Protein AF-A0A0R2CVG0-F1 (afdb_monomer)

Nearest PDB structures (foldseek):
  4y13-assembly1_A  TM=4.814E-01  e=1.341E+00  Escherichia coli O157:H7
  8dq1-assembly1_D  TM=4.321E-01  e=2.484E+00  Pseudomonas aeruginosa
  7b9v-assembly1_O  TM=3.044E-01  e=2.988E+00  Saccharomyces cerevisiae

Organism: NCBI:txid1423725

Secondary structure (DSSP, 8-state):
--SS-THHHHHHHHH-HHHHHHHHHHHTT------S-SS-HHHHHHHHHH-TTT--HHHHHHHH---HHHHHHHHHHHHHHHHHHHTTS--

Structure (mmCIF, N/CA/C/O backbone):
data_AF-A0A0R2CVG0-F1
#
_entry.id   AF-A0A0R2CVG0-F1
#
loop_
_atom_site.group_PDB
_atom_site.id
_atom_site.type_symbol
_atom_site.label_atom_id
_atom_site.label_alt_id
_atom_site.label_comp_id
_atom_site.label_asym_id
_atom_site.label_entity_id
_atom_site.label_seq_id
_atom_site.pdbx_PDB_ins_code
_atom_site.Cartn_x
_atom_site.Cartn_y
_atom_site.Cartn_z
_atom_site.occupancy
_atom_site.B_iso_or_equiv
_atom_site.auth_seq_id
_atom_site.auth_comp_id
_atom_site.auth_asym_id
_atom_site.auth_atom_id
_atom_site.pdbx_PDB_model_num
ATOM 1 N N . MET A 1 1 ? -23.617 -7.991 17.357 1.00 76.69 1 MET A N 1
ATOM 2 C CA . MET A 1 1 ? -23.230 -6.625 17.756 1.00 76.69 1 MET A CA 1
ATOM 3 C C . MET A 1 1 ? -21.747 -6.545 17.501 1.00 76.69 1 MET A C 1
ATOM 5 O O . MET A 1 1 ? -21.031 -7.400 18.015 1.00 76.69 1 MET A O 1
ATOM 9 N N . ASP A 1 2 ? -21.323 -5.621 16.652 1.00 89.81 2 ASP A N 1
ATOM 10 C CA . ASP A 1 2 ? -19.937 -5.588 16.193 1.00 89.81 2 ASP A CA 1
ATOM 11 C C . ASP A 1 2 ? -19.045 -4.996 17.280 1.00 89.81 2 ASP A C 1
ATOM 13 O O . ASP A 1 2 ? -19.460 -4.112 18.035 1.00 89.81 2 ASP A O 1
ATOM 17 N N . LYS A 1 3 ? -17.823 -5.520 17.400 1.00 93.75 3 LYS A N 1
ATOM 18 C CA . LYS A 1 3 ? -16.871 -5.079 18.426 1.00 93.75 3 LYS A CA 1
ATOM 19 C C . LYS A 1 3 ? -16.232 -3.740 18.051 1.00 93.75 3 LYS A C 1
ATOM 21 O O . LYS A 1 3 ? -15.878 -2.963 18.939 1.00 93.75 3 LYS A O 1
ATOM 26 N N . TYR A 1 4 ? -16.066 -3.487 16.754 1.00 95.50 4 TYR A N 1
ATOM 27 C CA . TYR A 1 4 ? -15.395 -2.315 16.201 1.00 95.50 4 TYR A CA 1
ATOM 28 C C . TYR A 1 4 ? -16.309 -1.511 15.274 1.00 95.50 4 TYR A C 1
ATOM 30 O O . TYR A 1 4 ? -17.285 -2.018 14.734 1.00 95.50 4 TYR A O 1
ATOM 38 N N . ASN A 1 5 ? -15.983 -0.231 15.081 1.00 93.12 5 ASN A N 1
ATOM 39 C CA . ASN A 1 5 ? -16.779 0.662 14.240 1.00 93.12 5 ASN A CA 1
ATOM 40 C C . ASN A 1 5 ? -16.498 0.437 12.747 1.00 93.12 5 ASN A C 1
ATOM 42 O O . ASN A 1 5 ? -15.374 0.678 12.298 1.00 93.12 5 ASN A O 1
ATOM 46 N N . GLY A 1 6 ? -17.537 0.082 11.984 1.00 92.56 6 GLY A N 1
ATOM 47 C CA . GLY A 1 6 ? -17.554 0.092 10.515 1.00 92.56 6 GLY A CA 1
ATOM 48 C C . GLY A 1 6 ? -16.333 -0.589 9.894 1.00 92.56 6 GLY A C 1
ATOM 49 O O . GLY A 1 6 ? -16.068 -1.758 10.156 1.00 92.56 6 GLY A O 1
ATOM 50 N N . VAL A 1 7 ? -15.535 0.180 9.144 1.00 93.19 7 VAL A N 1
ATOM 51 C CA . VAL A 1 7 ? -14.338 -0.311 8.436 1.00 93.19 7 VAL A CA 1
ATOM 52 C C . VAL A 1 7 ? -13.321 -1.015 9.344 1.00 93.19 7 VAL A C 1
ATOM 54 O O . VAL A 1 7 ? -12.588 -1.884 8.889 1.00 93.19 7 VAL A O 1
ATOM 57 N N . TYR A 1 8 ? -13.257 -0.689 10.640 1.00 94.81 8 TYR A N 1
ATOM 58 C CA . TYR A 1 8 ? -12.329 -1.363 11.551 1.00 94.81 8 TYR A CA 1
ATOM 59 C C . TYR A 1 8 ? -12.774 -2.777 11.926 1.00 94.81 8 TYR A C 1
ATOM 61 O O . TYR A 1 8 ? -11.914 -3.596 12.244 1.00 94.81 8 TYR A O 1
ATOM 69 N N . GLN A 1 9 ? -14.078 -3.074 11.880 1.00 97.06 9 GLN A N 1
ATOM 70 C CA . GLN A 1 9 ? -14.576 -4.443 12.030 1.00 97.06 9 GLN A CA 1
ATOM 71 C C . GLN A 1 9 ? -14.159 -5.274 10.813 1.00 97.06 9 GLN A C 1
ATOM 73 O O . GLN A 1 9 ? -13.537 -6.318 10.982 1.00 97.06 9 GLN A O 1
ATOM 78 N N . GLU A 1 10 ? -14.371 -4.742 9.606 1.00 95.56 10 GLU A N 1
ATOM 79 C CA . GLU A 1 10 ? -13.942 -5.379 8.354 1.00 95.56 10 GLU A CA 1
ATOM 80 C C . GLU A 1 10 ? -12.424 -5.610 8.324 1.00 95.56 10 GLU A C 1
ATOM 82 O O . GLU A 1 10 ? -11.962 -6.700 7.995 1.00 95.56 10 GLU A O 1
ATOM 87 N N . LEU A 1 11 ? -11.624 -4.619 8.736 1.00 95.88 11 LEU A N 1
ATOM 88 C CA . LEU A 1 11 ? -10.172 -4.776 8.844 1.00 95.88 11 LEU A CA 1
ATOM 89 C C . LEU A 1 11 ? -9.785 -5.827 9.893 1.00 95.88 11 LEU A C 1
ATOM 91 O O . LEU A 1 11 ? -8.878 -6.618 9.649 1.00 95.88 11 LEU A O 1
ATOM 95 N N . ALA A 1 12 ? -10.446 -5.863 11.052 1.00 97.25 12 ALA A N 1
ATOM 96 C CA . ALA A 1 12 ? -10.148 -6.849 12.090 1.00 97.25 12 ALA A CA 1
ATOM 97 C C . ALA A 1 12 ? -10.480 -8.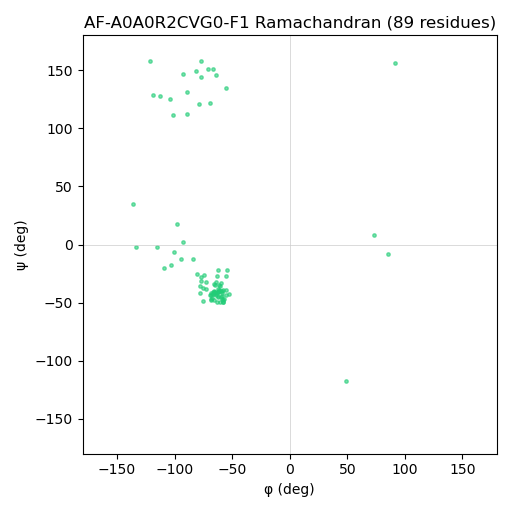281 11.647 1.00 97.25 12 ALA A C 1
ATOM 99 O O . ALA A 1 12 ? -9.766 -9.206 12.027 1.00 97.25 12 ALA A O 1
ATOM 100 N N . GLU A 1 13 ? -11.519 -8.463 10.835 1.00 97.00 13 GLU A N 1
ATOM 101 C CA . GLU A 1 13 ? -11.880 -9.753 10.241 1.00 97.00 13 GLU A CA 1
ATOM 102 C C . GLU A 1 13 ? -10.940 -10.147 9.095 1.00 97.00 13 GLU A C 1
ATOM 104 O O . GLU A 1 13 ? -10.577 -11.316 8.979 1.00 97.00 13 GLU A O 1
ATOM 109 N N . LEU A 1 14 ? -10.503 -9.178 8.283 1.00 96.88 14 LEU A N 1
ATOM 110 C CA . LEU A 1 14 ? -9.6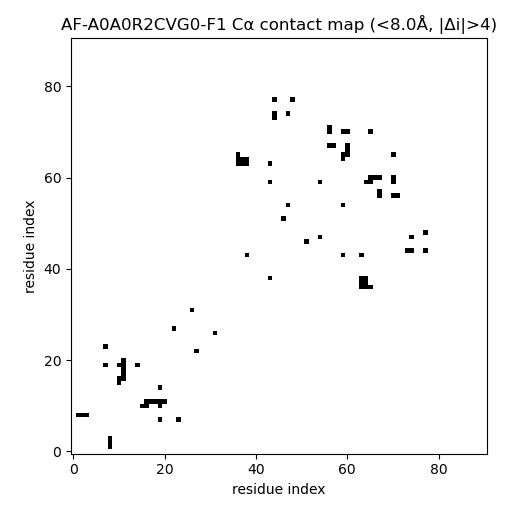44 -9.414 7.122 1.00 96.88 14 LEU A CA 1
ATOM 111 C C . LEU A 1 14 ? -8.183 -9.694 7.497 1.00 96.88 14 LEU A C 1
ATOM 113 O O . LEU A 1 14 ? -7.580 -10.624 6.967 1.00 96.88 14 LEU A O 1
ATOM 117 N N . VAL A 1 15 ? -7.594 -8.865 8.365 1.00 96.44 15 VAL A N 1
ATOM 118 C CA . VAL A 1 15 ? -6.157 -8.920 8.705 1.00 96.44 15 VAL A CA 1
ATOM 119 C C . VAL A 1 15 ? -5.890 -9.285 10.165 1.00 96.44 15 VAL A C 1
ATOM 121 O O . VAL A 1 15 ? -4.743 -9.432 10.575 1.00 96.44 15 VAL A O 1
ATOM 124 N N . GLY A 1 16 ? -6.938 -9.460 10.968 1.00 97.44 16 GLY A N 1
ATOM 125 C CA . GLY A 1 16 ? -6.817 -9.753 12.388 1.00 97.44 16 GLY A CA 1
ATOM 126 C C . GLY A 1 16 ? -6.807 -8.504 13.270 1.00 97.44 16 GLY A C 1
ATOM 127 O O . GLY A 1 16 ? -6.438 -7.391 12.890 1.00 97.44 16 GLY A O 1
ATOM 128 N N . GLU A 1 17 ? -7.196 -8.711 14.526 1.00 97.25 17 GLU A N 1
ATOM 129 C CA . GLU A 1 17 ? -7.454 -7.632 15.482 1.00 97.25 17 GLU A CA 1
ATOM 130 C C . GLU A 1 17 ? -6.213 -6.791 15.826 1.00 97.25 17 GLU A C 1
ATOM 132 O O . GLU A 1 17 ? -6.310 -5.596 16.112 1.00 97.25 17 GLU A O 1
ATOM 137 N N . LYS A 1 18 ? -5.033 -7.421 15.820 1.00 97.69 18 LYS A N 1
ATOM 138 C CA . LYS A 1 18 ? -3.753 -6.762 16.110 1.00 97.69 18 LYS A CA 1
ATOM 139 C C . LYS A 1 18 ? -3.411 -5.729 15.035 1.00 97.69 18 LYS A C 1
ATOM 141 O O . LYS A 1 18 ? -3.079 -4.593 15.377 1.00 97.69 18 LYS A O 1
ATOM 146 N N . ASP A 1 19 ? -3.531 -6.107 13.767 1.00 97.75 19 ASP A N 1
ATOM 147 C CA . ASP A 1 19 ? -3.129 -5.266 12.640 1.00 97.75 19 ASP A CA 1
ATOM 148 C C . ASP A 1 19 ? -4.175 -4.179 12.367 1.00 97.75 19 ASP A C 1
ATOM 150 O O . ASP A 1 19 ? -3.823 -3.019 12.150 1.00 97.75 19 ASP A O 1
ATOM 154 N N . ALA A 1 20 ? -5.465 -4.484 12.546 1.00 97.00 20 ALA A N 1
ATOM 155 C CA . ALA A 1 20 ? -6.520 -3.470 12.526 1.00 97.00 20 ALA A CA 1
ATOM 156 C C . ALA A 1 20 ? -6.315 -2.385 13.602 1.00 97.00 20 ALA A C 1
ATOM 158 O O . ALA A 1 20 ? -6.482 -1.192 13.331 1.00 97.00 20 ALA A O 1
ATOM 159 N N . LYS A 1 21 ? -5.881 -2.767 14.814 1.00 97.06 21 LYS A N 1
ATOM 160 C CA . LYS A 1 21 ? -5.520 -1.805 15.873 1.00 97.06 21 LYS A CA 1
ATOM 161 C C . LYS A 1 21 ? -4.305 -0.958 15.505 1.00 97.06 21 LYS A C 1
ATOM 163 O O . LYS A 1 21 ? -4.266 0.207 15.900 1.00 97.06 21 LYS A O 1
ATOM 168 N N . LEU A 1 22 ? -3.326 -1.512 14.787 1.00 97.94 22 LEU A N 1
ATOM 169 C CA . LEU A 1 22 ? -2.181 -0.744 14.296 1.00 97.94 22 LEU A CA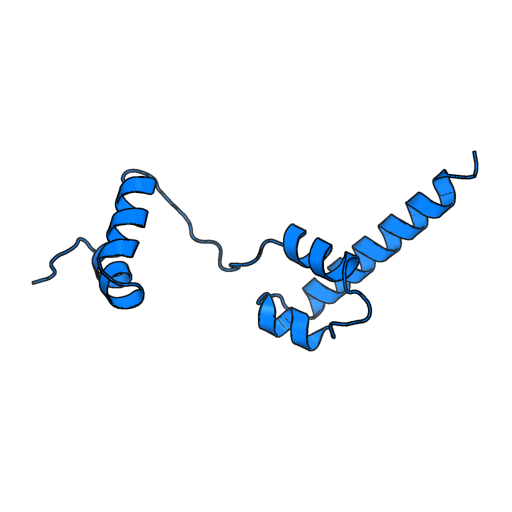 1
ATOM 170 C C . LEU A 1 22 ? -2.647 0.339 13.315 1.00 97.94 22 LEU A C 1
ATOM 172 O O . LEU A 1 22 ? -2.335 1.508 13.520 1.00 97.94 22 LEU A O 1
ATOM 176 N N . ILE A 1 23 ? -3.472 -0.029 12.330 1.00 95.75 23 ILE A N 1
ATOM 177 C CA . ILE A 1 23 ? -4.048 0.911 11.353 1.00 95.75 23 ILE A CA 1
ATOM 178 C C . ILE A 1 23 ? -4.844 2.012 12.065 1.00 95.75 23 ILE A C 1
ATOM 180 O O . ILE A 1 23 ? -4.638 3.193 11.793 1.00 95.75 23 ILE A O 1
ATOM 184 N N . TRP A 1 24 ? -5.720 1.654 13.010 1.00 95.56 24 TRP A N 1
ATOM 185 C CA . TRP A 1 24 ? -6.479 2.639 13.786 1.00 95.56 24 TRP A CA 1
ATOM 186 C C . TRP A 1 24 ? -5.561 3.615 14.529 1.00 95.56 24 TRP A C 1
ATOM 188 O O . TRP A 1 24 ? -5.725 4.824 14.391 1.00 95.56 24 TRP A O 1
ATOM 198 N N . LYS A 1 25 ? -4.549 3.124 15.253 1.00 96.56 25 LYS A N 1
ATOM 199 C CA . LYS A 1 25 ? -3.600 3.993 15.969 1.00 96.56 25 LYS A CA 1
ATOM 200 C C . LYS A 1 25 ? -2.827 4.931 15.042 1.00 96.56 25 LYS A C 1
ATOM 202 O O . LYS A 1 25 ? -2.534 6.051 15.442 1.00 96.56 25 LYS A O 1
ATOM 207 N N . SER A 1 26 ? -2.491 4.479 13.837 1.00 96.25 26 SER A N 1
ATOM 208 C CA . SER A 1 26 ? -1.726 5.271 12.873 1.00 96.25 26 SER A CA 1
ATOM 209 C C . SER A 1 26 ? -2.555 6.342 12.162 1.00 96.25 26 SER A C 1
ATOM 211 O O . SER A 1 26 ? -1.991 7.348 11.744 1.00 96.25 26 SER A O 1
ATOM 213 N N . PHE A 1 27 ? -3.866 6.134 12.008 1.00 94.69 27 PHE A N 1
ATOM 214 C CA . PHE A 1 27 ? -4.676 6.906 11.060 1.00 94.69 27 PHE A CA 1
ATOM 215 C C . PHE A 1 27 ? -6.005 7.447 11.612 1.00 94.69 27 PHE A C 1
ATOM 217 O O . PHE A 1 27 ? -6.736 8.126 10.887 1.00 94.69 27 PHE A O 1
ATOM 224 N N . ALA A 1 28 ? -6.364 7.159 12.867 1.00 92.69 28 ALA A N 1
ATOM 225 C CA . ALA A 1 28 ? -7.617 7.628 13.458 1.00 92.69 28 ALA A CA 1
ATOM 226 C C . ALA A 1 28 ? -7.757 9.158 13.376 1.00 92.69 28 ALA A C 1
ATOM 228 O O . ALA A 1 28 ? -6.835 9.904 13.691 1.00 92.69 28 ALA A O 1
ATOM 229 N N . GLY A 1 29 ? -8.939 9.624 12.966 1.00 91.69 29 GLY A N 1
ATOM 230 C CA . GLY A 1 29 ? -9.230 11.051 12.776 1.00 91.69 29 GLY A CA 1
ATOM 231 C C . GLY A 1 29 ? -8.826 11.607 11.405 1.00 91.69 29 GLY A C 1
ATOM 232 O O . GLY A 1 29 ? -9.209 12.728 11.075 1.00 91.69 29 GLY A O 1
ATOM 233 N N . MET A 1 30 ? -8.121 10.832 10.576 1.00 93.50 30 MET A N 1
ATOM 234 C CA . MET A 1 30 ? -7.773 11.213 9.206 1.00 93.50 30 MET A CA 1
ATOM 235 C C . MET A 1 30 ? -8.815 10.697 8.204 1.00 93.50 30 MET A C 1
ATOM 237 O O . MET A 1 30 ? -9.363 9.606 8.359 1.00 93.50 30 MET A O 1
ATOM 241 N N . LYS A 1 31 ? -9.057 11.454 7.126 1.00 91.81 31 LYS A N 1
ATOM 242 C CA . LYS A 1 31 ? -9.760 10.942 5.939 1.00 91.81 31 LYS A CA 1
ATOM 243 C C . LYS A 1 31 ? -8.729 10.352 4.982 1.00 91.81 31 LYS A C 1
ATOM 245 O O . LYS A 1 31 ? -7.927 11.096 4.423 1.00 91.81 31 LYS A O 1
ATOM 250 N N . ILE A 1 32 ? -8.751 9.034 4.803 1.00 89.38 32 ILE A N 1
ATOM 251 C CA . ILE A 1 32 ? -7.829 8.317 3.916 1.00 89.38 32 ILE A CA 1
ATOM 252 C C . ILE A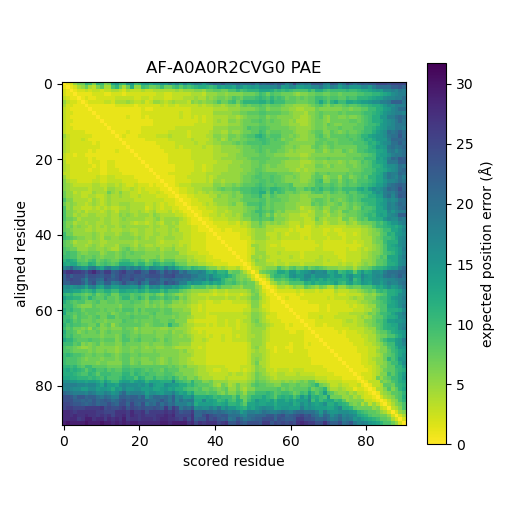 1 32 ? -8.608 7.751 2.742 1.00 89.38 32 ILE A C 1
ATOM 254 O O . ILE A 1 32 ? -9.587 7.035 2.927 1.00 89.38 32 ILE A O 1
ATOM 258 N N . ASN A 1 33 ? -8.137 8.050 1.535 1.00 91.06 33 ASN A N 1
ATOM 259 C CA . ASN A 1 33 ? -8.619 7.421 0.316 1.00 91.06 33 ASN A CA 1
ATOM 260 C C . ASN A 1 33 ? -7.608 6.355 -0.094 1.00 91.06 33 ASN A C 1
ATOM 262 O O . ASN A 1 33 ? -6.487 6.690 -0.480 1.00 91.06 33 ASN A O 1
ATOM 266 N N . PHE A 1 34 ? -7.990 5.082 0.001 1.00 88.19 34 PHE A N 1
ATOM 267 C CA . PHE A 1 34 ? -7.131 3.997 -0.458 1.00 88.19 34 PHE A CA 1
ATOM 268 C C . PHE A 1 34 ? -7.026 4.034 -1.987 1.00 88.19 34 PHE A C 1
ATOM 270 O O . PHE A 1 34 ? -8.051 3.959 -2.673 1.00 88.19 34 PHE A O 1
ATOM 277 N N . PRO A 1 35 ? -5.813 4.163 -2.551 1.00 88.19 35 PRO A N 1
ATOM 278 C CA . PRO A 1 35 ? -5.642 4.061 -3.988 1.00 88.19 35 PRO A CA 1
ATOM 279 C C . PRO A 1 35 ? -6.010 2.648 -4.450 1.00 88.19 35 PRO A C 1
ATOM 281 O O . PRO A 1 35 ? -5.721 1.663 -3.779 1.00 88.19 35 PRO A O 1
ATOM 284 N N . MET A 1 36 ? -6.588 2.539 -5.648 1.00 86.38 36 MET A N 1
ATOM 285 C CA . MET A 1 36 ? -6.881 1.238 -6.271 1.00 86.38 36 MET A CA 1
ATOM 286 C C . MET A 1 36 ? -5.625 0.406 -6.547 1.00 86.38 36 MET A C 1
ATOM 288 O O . MET A 1 36 ? -5.709 -0.807 -6.703 1.00 86.38 36 MET A O 1
ATOM 292 N N . ARG A 1 37 ? -4.460 1.053 -6.646 1.00 87.56 37 ARG A N 1
ATOM 293 C CA . ARG A 1 37 ? -3.183 0.387 -6.899 1.00 87.56 37 ARG A CA 1
ATOM 294 C C . ARG A 1 37 ? -2.387 0.326 -5.612 1.00 87.56 37 ARG A C 1
ATOM 296 O O . ARG A 1 37 ? -2.126 1.362 -5.007 1.00 87.56 37 ARG A O 1
ATOM 303 N N . PHE A 1 38 ? -1.978 -0.882 -5.250 1.00 86.19 38 PHE A N 1
ATOM 304 C CA . PHE A 1 38 ? -1.151 -1.115 -4.074 1.00 86.19 38 PHE A CA 1
ATOM 305 C C . PHE A 1 38 ? 0.323 -0.769 -4.332 1.00 86.19 38 PHE A C 1
ATOM 307 O O . PHE A 1 38 ? 0.966 -0.132 -3.504 1.00 86.19 38 PHE A O 1
ATOM 314 N N . ILE A 1 39 ? 0.847 -1.132 -5.508 1.00 89.88 39 ILE A N 1
ATOM 315 C CA . ILE A 1 39 ? 2.241 -0.875 -5.884 1.00 89.88 39 ILE A CA 1
ATOM 316 C C . ILE A 1 39 ? 2.373 0.493 -6.571 1.00 89.88 39 ILE A C 1
ATOM 318 O O . ILE A 1 39 ? 1.624 0.826 -7.500 1.00 89.88 39 ILE A O 1
ATOM 322 N N . SER A 1 40 ? 3.338 1.304 -6.128 1.00 90.81 40 SER A N 1
ATOM 323 C CA . SER A 1 40 ? 3.601 2.618 -6.724 1.00 90.81 40 SER A CA 1
ATOM 324 C C . SER A 1 40 ? 4.217 2.492 -8.114 1.00 90.81 40 SER A C 1
ATOM 326 O O . SER A 1 40 ? 4.923 1.534 -8.428 1.00 90.81 40 SER A O 1
ATOM 328 N N . ARG A 1 41 ? 3.960 3.487 -8.964 1.00 89.44 41 ARG A N 1
ATOM 329 C CA . ARG A 1 41 ? 4.468 3.516 -10.339 1.00 89.44 41 ARG A CA 1
ATOM 330 C C . ARG A 1 41 ? 5.996 3.530 -10.359 1.00 89.44 41 ARG A C 1
ATOM 332 O O . ARG A 1 41 ? 6.618 2.874 -11.186 1.00 89.44 41 ARG A O 1
ATOM 339 N N . GLU A 1 42 ? 6.582 4.275 -9.437 1.00 89.44 42 GLU A N 1
ATOM 340 C CA . GLU A 1 42 ? 8.017 4.469 -9.266 1.00 89.44 42 GLU A CA 1
ATOM 341 C C . GLU A 1 42 ? 8.691 3.156 -8.871 1.00 89.44 42 GLU A C 1
ATOM 343 O O . GLU A 1 42 ? 9.727 2.808 -9.433 1.00 89.44 42 GLU A O 1
ATOM 348 N N . TYR A 1 43 ? 8.064 2.377 -7.984 1.00 89.62 43 TYR A N 1
ATOM 349 C CA . TYR A 1 43 ? 8.585 1.065 -7.624 1.00 89.62 43 TYR A CA 1
ATOM 350 C C . TYR A 1 43 ? 8.545 0.106 -8.818 1.00 89.62 43 TYR A C 1
ATOM 352 O O . TYR A 1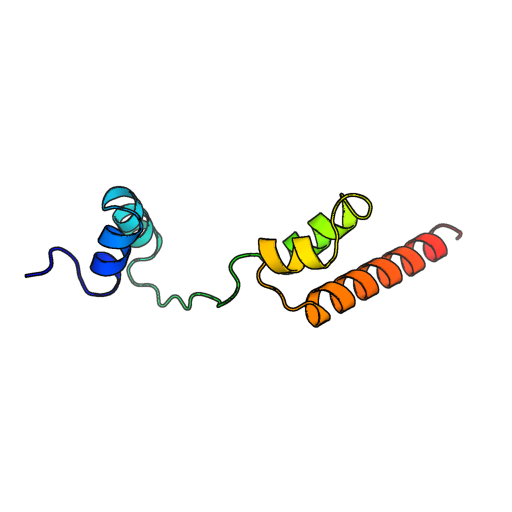 43 ? 9.549 -0.545 -9.099 1.00 89.62 43 TYR A O 1
ATOM 360 N N . VAL A 1 44 ? 7.457 0.093 -9.603 1.00 88.81 44 VAL A N 1
ATOM 361 C CA . VAL A 1 44 ? 7.406 -0.705 -10.843 1.00 88.81 44 VAL A CA 1
ATOM 362 C C . VAL A 1 44 ? 8.510 -0.299 -11.820 1.00 88.81 44 VAL A C 1
ATOM 364 O O . VAL A 1 44 ? 9.141 -1.172 -12.410 1.00 88.81 44 VAL A O 1
ATOM 367 N N . LYS A 1 45 ? 8.783 1.003 -11.976 1.00 87.69 45 LYS A N 1
ATOM 368 C CA . LYS A 1 45 ? 9.895 1.469 -12.817 1.00 87.69 45 LYS A CA 1
ATOM 369 C C . LYS A 1 45 ? 11.237 0.938 -12.324 1.00 87.69 45 LYS A C 1
ATOM 371 O O . LYS A 1 45 ? 11.984 0.393 -13.127 1.00 87.69 45 LYS A O 1
ATOM 376 N N . SER A 1 46 ? 11.486 1.000 -11.015 1.00 86.81 46 SER A N 1
ATOM 377 C CA . SER A 1 46 ? 12.715 0.451 -10.438 1.00 86.81 46 SER A CA 1
ATOM 378 C C . SER A 1 46 ? 12.845 -1.058 -10.673 1.00 86.81 46 SER A C 1
ATOM 380 O O . SER A 1 46 ? 13.914 -1.513 -11.052 1.00 86.81 46 SER A O 1
ATOM 382 N N . MET A 1 47 ? 11.749 -1.826 -10.570 1.00 84.69 47 MET A N 1
ATOM 383 C CA . MET A 1 47 ? 11.744 -3.264 -10.875 1.00 84.69 47 MET A CA 1
ATOM 384 C C . MET A 1 47 ? 12.102 -3.552 -12.339 1.00 84.69 47 MET A C 1
ATOM 386 O O . MET A 1 47 ? 12.774 -4.540 -12.629 1.00 84.69 47 MET A O 1
ATOM 390 N N . VAL A 1 48 ? 11.634 -2.709 -13.265 1.00 83.69 48 VAL A N 1
ATOM 391 C CA . VAL A 1 48 ? 11.966 -2.815 -14.693 1.00 83.69 48 VAL A CA 1
ATOM 392 C C . VAL A 1 48 ? 13.442 -2.490 -14.926 1.00 83.69 48 VAL A C 1
ATOM 394 O O . VAL A 1 48 ? 14.102 -3.211 -15.665 1.00 83.69 48 VAL A O 1
ATOM 397 N N . GLU A 1 49 ? 13.964 -1.440 -14.292 1.00 81.19 49 GLU A N 1
ATOM 398 C CA . GLU A 1 49 ? 15.366 -1.020 -14.416 1.00 81.19 49 GLU A CA 1
ATOM 399 C C . GLU A 1 49 ? 16.339 -2.061 -13.829 1.00 81.19 49 GLU A C 1
ATOM 401 O O . GLU A 1 49 ? 17.363 -2.348 -14.444 1.00 81.19 49 GLU A O 1
ATOM 406 N N . THR A 1 50 ? 16.020 -2.677 -12.684 1.00 76.81 50 THR A N 1
ATOM 407 C CA . THR A 1 50 ? 16.921 -3.629 -12.006 1.00 76.81 50 THR A CA 1
ATOM 408 C C . THR A 1 50 ? 16.907 -5.042 -12.594 1.00 76.81 50 THR A C 1
ATOM 410 O O . THR A 1 50 ? 17.885 -5.769 -12.440 1.00 76.81 50 THR A O 1
ATOM 413 N N . ASP A 1 51 ? 15.816 -5.462 -13.244 1.00 64.31 51 ASP A N 1
ATOM 414 C CA . ASP A 1 51 ? 15.599 -6.853 -13.680 1.00 64.31 51 ASP A CA 1
ATOM 415 C C . ASP A 1 51 ? 15.035 -6.955 -15.112 1.00 64.31 51 ASP A C 1
ATOM 417 O O . ASP A 1 51 ? 14.272 -7.875 -15.431 1.00 64.31 51 ASP A O 1
ATOM 421 N N . ILE A 1 52 ? 15.433 -6.048 -16.013 1.00 58.50 52 ILE A N 1
ATOM 422 C CA . ILE A 1 52 ? 14.891 -5.951 -17.386 1.00 58.50 52 ILE A CA 1
ATOM 423 C C . ILE A 1 52 ? 14.968 -7.270 -18.186 1.00 58.50 52 ILE A C 1
ATOM 425 O O . ILE A 1 52 ? 14.197 -7.477 -19.121 1.00 58.50 52 ILE A O 1
ATOM 429 N N . HIS A 1 53 ? 15.863 -8.185 -17.795 1.00 56.94 53 HIS A N 1
ATOM 430 C CA . HIS A 1 53 ? 16.052 -9.498 -18.418 1.00 56.94 53 HIS A CA 1
ATOM 431 C C . HIS A 1 53 ? 15.395 -10.675 -17.678 1.00 56.94 53 HIS A C 1
ATOM 433 O O . HIS A 1 53 ? 15.408 -11.787 -18.202 1.00 56.94 53 HIS A O 1
ATOM 439 N N . LYS A 1 54 ? 14.825 -10.476 -16.481 1.00 67.69 54 LYS A N 1
ATOM 440 C CA . LYS A 1 54 ? 14.270 -11.574 -15.662 1.00 67.69 54 LYS A CA 1
ATOM 441 C C . LYS A 1 54 ? 12.750 -11.592 -15.563 1.00 67.69 54 LYS A C 1
ATOM 443 O O . LYS A 1 54 ? 12.199 -12.638 -15.225 1.00 67.69 54 LYS A O 1
ATOM 448 N N . LYS A 1 55 ? 12.069 -10.473 -15.832 1.00 77.50 55 LYS A N 1
ATOM 449 C CA . LYS A 1 55 ? 10.605 -10.391 -15.728 1.00 77.50 55 LYS A CA 1
ATOM 450 C C . LYS A 1 55 ? 9.952 -10.056 -17.059 1.00 77.50 55 LYS A C 1
ATOM 452 O O . LYS A 1 55 ? 10.281 -9.077 -17.720 1.00 77.50 55 LYS A O 1
ATOM 457 N N . THR A 1 56 ? 8.975 -10.870 -17.431 1.00 86.44 56 THR A N 1
ATOM 458 C CA . THR A 1 56 ? 8.101 -10.618 -18.576 1.00 86.44 56 THR A CA 1
ATOM 459 C C . THR A 1 56 ? 7.053 -9.559 -18.232 1.00 86.44 56 THR A C 1
ATOM 461 O O . THR A 1 56 ? 6.683 -9.368 -17.072 1.00 86.44 56 THR A O 1
ATOM 464 N N . ILE A 1 57 ? 6.502 -8.907 -19.258 1.00 86.81 57 ILE A N 1
ATOM 465 C CA . ILE A 1 57 ? 5.400 -7.945 -19.098 1.00 86.81 57 ILE A CA 1
ATOM 466 C C . ILE A 1 57 ? 4.205 -8.586 -18.371 1.00 86.81 57 ILE A C 1
ATOM 468 O O . ILE A 1 57 ? 3.604 -7.948 -17.512 1.00 86.81 57 ILE A O 1
ATOM 472 N N . GLY A 1 58 ? 3.894 -9.854 -18.663 1.00 88.19 58 GLY A N 1
ATOM 473 C CA . GLY A 1 58 ? 2.805 -10.580 -18.003 1.00 88.19 58 GLY A CA 1
ATOM 474 C C . GLY A 1 58 ? 3.022 -10.756 -16.496 1.00 88.19 58 GLY A C 1
ATOM 475 O O . GLY A 1 58 ? 2.093 -10.545 -15.718 1.00 88.19 58 GLY A O 1
ATOM 476 N N . GLN A 1 59 ? 4.253 -11.057 -16.070 1.00 88.50 59 GLN A N 1
ATOM 477 C CA . GLN A 1 59 ? 4.595 -11.135 -14.644 1.00 88.50 59 GLN A CA 1
ATOM 478 C C . GLN A 1 59 ? 4.437 -9.776 -13.960 1.00 88.50 59 GLN A C 1
ATOM 480 O O . GLN A 1 59 ? 3.831 -9.699 -12.895 1.00 88.50 59 GLN A O 1
ATOM 485 N N . LEU A 1 60 ? 4.892 -8.692 -14.599 1.00 88.75 60 LEU A N 1
ATOM 486 C CA . LEU A 1 60 ? 4.733 -7.339 -14.059 1.00 88.75 60 LEU A CA 1
ATOM 487 C C . LEU A 1 60 ? 3.259 -6.946 -13.918 1.00 88.75 60 LEU A C 1
ATOM 489 O O . LEU A 1 60 ? 2.880 -6.365 -12.906 1.00 88.75 60 LEU A O 1
ATOM 493 N N . VAL A 1 61 ? 2.409 -7.280 -14.891 1.00 90.12 61 VAL A N 1
ATOM 494 C CA . VAL A 1 61 ? 0.958 -7.043 -14.800 1.00 90.12 61 VAL A CA 1
ATOM 495 C C . VAL A 1 61 ? 0.362 -7.765 -13.590 1.00 90.12 61 VAL A C 1
ATOM 497 O O . VAL A 1 61 ? -0.374 -7.151 -12.819 1.00 90.12 61 VAL A O 1
ATOM 500 N N . HIS A 1 62 ? 0.708 -9.040 -13.396 1.00 88.94 62 HIS A N 1
ATOM 501 C CA . HIS A 1 62 ? 0.175 -9.847 -12.300 1.00 88.94 62 HIS A CA 1
ATOM 502 C C . HIS A 1 62 ? 0.650 -9.369 -10.921 1.00 88.94 62 HIS A C 1
ATOM 504 O O . HIS A 1 62 ? -0.161 -9.219 -10.013 1.00 88.94 62 HIS A O 1
ATOM 510 N N . GLU A 1 63 ? 1.944 -9.084 -10.769 1.00 87.69 63 GLU A N 1
ATOM 511 C CA . GLU A 1 63 ? 2.535 -8.690 -9.484 1.00 87.69 63 GLU A CA 1
ATOM 512 C C . GLU A 1 63 ? 2.157 -7.265 -9.058 1.00 87.69 63 GLU A C 1
ATOM 514 O O . GLU A 1 63 ? 2.055 -6.974 -7.869 1.00 87.69 63 GLU A O 1
ATOM 519 N N . THR A 1 64 ? 1.970 -6.356 -10.019 1.00 89.06 64 THR A N 1
ATOM 520 C CA . THR A 1 64 ? 1.799 -4.923 -9.723 1.00 89.06 64 THR A CA 1
ATOM 521 C C . THR A 1 64 ? 0.351 -4.447 -9.828 1.00 89.06 64 THR A C 1
ATOM 523 O O . THR A 1 64 ? 0.021 -3.370 -9.326 1.00 89.06 64 THR A O 1
ATOM 526 N N . GLY A 1 65 ? -0.513 -5.213 -10.505 1.00 87.88 65 GLY A N 1
ATOM 527 C CA . GLY A 1 65 ? -1.902 -4.841 -10.787 1.00 87.88 65 GLY A CA 1
ATOM 528 C C . GLY A 1 65 ? -2.063 -3.747 -11.852 1.00 87.88 65 GLY A C 1
ATOM 529 O O . GLY A 1 65 ? -3.165 -3.232 -12.050 1.00 87.88 65 GLY A O 1
ATOM 530 N N . TYR A 1 66 ? -0.989 -3.355 -12.545 1.00 91.19 66 TYR A N 1
ATOM 531 C CA . TYR A 1 66 ? -1.071 -2.415 -13.666 1.00 91.19 66 TYR A CA 1
ATOM 532 C C . TYR A 1 66 ? -1.502 -3.119 -14.948 1.00 91.19 66 TYR A C 1
ATOM 534 O O . TYR A 1 66 ? -1.148 -4.264 -15.200 1.00 91.19 66 TYR A O 1
ATOM 542 N N . SER A 1 67 ? -2.208 -2.395 -15.820 1.00 91.25 67 SER A N 1
ATOM 543 C CA . SER A 1 67 ? -2.505 -2.898 -17.159 1.00 91.25 67 SER A CA 1
ATOM 544 C C . SER A 1 67 ? -1.236 -3.031 -17.996 1.00 91.25 67 SER A C 1
ATOM 546 O O . SER A 1 67 ? -0.301 -2.236 -17.866 1.00 91.25 67 SER A O 1
ATOM 548 N N . GLU A 1 68 ? -1.248 -3.970 -18.939 1.00 92.44 68 GLU A N 1
ATOM 549 C CA . GLU A 1 68 ? -0.148 -4.178 -19.880 1.00 92.44 68 GLU A CA 1
ATOM 550 C C . GLU A 1 68 ? 0.252 -2.885 -20.609 1.00 92.44 68 GLU A C 1
ATOM 552 O O . GLU A 1 68 ? 1.434 -2.560 -20.703 1.00 92.44 68 GLU A O 1
ATOM 557 N N . ARG A 1 69 ? -0.733 -2.086 -21.045 1.00 93.50 69 ARG A N 1
ATOM 558 C CA . ARG A 1 69 ? -0.502 -0.762 -21.648 1.00 93.50 69 ARG A CA 1
ATOM 559 C C . ARG A 1 69 ? 0.324 0.15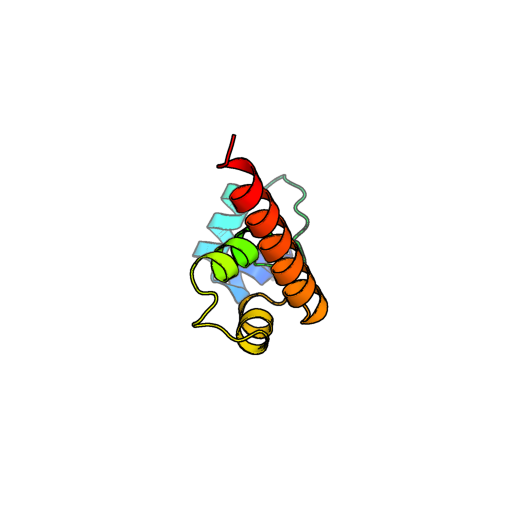0 -20.737 1.00 93.50 69 ARG A C 1
ATOM 561 O O . ARG A 1 69 ? 1.218 0.843 -21.213 1.00 93.50 69 ARG A O 1
ATOM 568 N N . SER A 1 70 ? 0.014 0.176 -19.441 1.00 91.50 70 SER A N 1
ATOM 569 C CA . SER A 1 70 ? 0.721 1.031 -18.481 1.00 91.50 70 SER A CA 1
ATOM 570 C C . SER A 1 70 ? 2.157 0.560 -18.276 1.00 91.50 70 SER A C 1
ATOM 572 O O . SER A 1 70 ? 3.060 1.392 -18.244 1.00 91.50 70 SER A O 1
ATOM 574 N N . ILE A 1 71 ? 2.362 -0.758 -18.179 1.00 91.62 71 ILE A N 1
ATOM 575 C CA . ILE A 1 71 ? 3.695 -1.362 -18.081 1.00 91.62 71 ILE A CA 1
ATOM 576 C C . ILE A 1 71 ? 4.530 -1.029 -19.323 1.00 91.62 71 ILE A C 1
ATOM 578 O O . ILE A 1 71 ? 5.637 -0.520 -19.183 1.00 91.62 71 ILE A O 1
ATOM 582 N N . ARG A 1 72 ? 3.989 -1.227 -20.534 1.00 91.75 72 ARG A N 1
ATOM 583 C CA . ARG A 1 72 ? 4.681 -0.909 -21.798 1.00 91.75 72 ARG A CA 1
ATOM 584 C C . ARG A 1 72 ? 5.105 0.555 -21.872 1.00 91.75 72 ARG A C 1
ATOM 586 O O . ARG A 1 72 ? 6.272 0.828 -22.126 1.00 91.75 72 ARG A O 1
ATOM 593 N N . ARG A 1 73 ? 4.201 1.481 -21.534 1.00 91.88 73 ARG A N 1
ATOM 594 C CA . ARG A 1 73 ? 4.523 2.915 -21.482 1.00 91.88 73 ARG A CA 1
ATOM 595 C C . ARG A 1 73 ? 5.642 3.221 -20.484 1.00 91.88 73 ARG A C 1
ATOM 597 O O . ARG A 1 73 ? 6.493 4.052 -20.757 1.00 91.88 73 ARG A O 1
ATOM 604 N N . MET A 1 74 ? 5.655 2.567 -19.319 1.00 90.88 74 MET A N 1
ATOM 605 C CA . MET A 1 74 ? 6.744 2.747 -18.351 1.00 90.88 74 MET A CA 1
ATOM 606 C C . MET A 1 74 ? 8.081 2.232 -18.883 1.00 90.88 74 MET A C 1
ATOM 608 O O . MET A 1 74 ? 9.086 2.902 -18.685 1.00 90.88 74 MET A O 1
ATOM 612 N N . ILE A 1 75 ? 8.090 1.093 -19.579 1.00 89.19 75 ILE A N 1
ATOM 613 C CA . ILE A 1 75 ? 9.297 0.555 -20.222 1.00 89.19 75 ILE A CA 1
ATOM 614 C C . ILE A 1 75 ? 9.821 1.529 -21.287 1.00 89.19 75 ILE A C 1
ATOM 616 O O . ILE A 1 75 ? 11.019 1.786 -21.338 1.00 89.19 75 ILE A O 1
ATOM 620 N N . GLU A 1 76 ? 8.941 2.097 -22.113 1.00 89.88 76 GLU A N 1
ATOM 621 C CA . GLU A 1 76 ? 9.306 3.104 -23.120 1.00 89.88 76 GLU A CA 1
ATOM 622 C C . GLU A 1 76 ? 9.879 4.376 -22.481 1.00 89.88 76 GLU A C 1
ATOM 624 O O . GLU A 1 76 ? 10.926 4.853 -22.907 1.00 89.88 76 GLU A O 1
ATOM 629 N N . GLU A 1 77 ? 9.243 4.887 -21.421 1.00 89.56 77 GLU A N 1
ATOM 630 C CA . GLU A 1 77 ? 9.739 6.041 -20.657 1.00 89.56 77 GLU A CA 1
ATOM 631 C C . GLU A 1 77 ? 11.143 5.794 -20.083 1.00 89.56 77 GLU A C 1
ATOM 633 O O . GLU A 1 77 ? 11.969 6.703 -20.078 1.00 89.56 77 GLU A O 1
ATOM 638 N N . ILE A 1 78 ? 11.415 4.578 -19.596 1.00 86.88 78 ILE A N 1
ATOM 639 C CA . ILE A 1 78 ? 12.729 4.196 -19.058 1.00 86.88 78 ILE A CA 1
ATOM 640 C C . ILE A 1 78 ? 13.773 4.134 -20.174 1.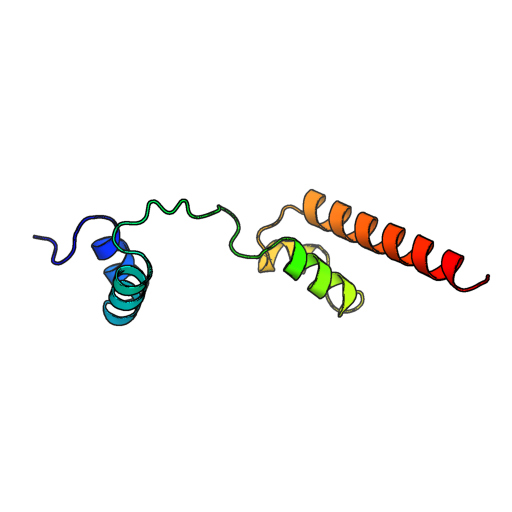00 86.88 78 ILE A C 1
ATOM 642 O O . ILE A 1 78 ? 14.848 4.703 -20.027 1.00 86.88 78 ILE A O 1
ATOM 646 N N . ARG A 1 79 ? 13.452 3.492 -21.304 1.00 85.25 79 ARG A N 1
ATOM 647 C CA . ARG A 1 79 ? 14.362 3.408 -22.460 1.00 85.25 79 ARG A CA 1
ATOM 648 C C . ARG A 1 79 ? 14.743 4.794 -22.969 1.00 85.25 79 ARG A C 1
ATOM 650 O O . ARG A 1 79 ? 15.920 5.108 -23.034 1.00 85.25 79 ARG A O 1
ATOM 657 N N . HIS A 1 80 ? 13.749 5.655 -23.186 1.00 86.38 80 HIS A N 1
ATOM 658 C CA . HIS A 1 80 ? 13.977 7.029 -23.630 1.00 86.38 80 HIS A CA 1
ATOM 659 C C . HIS A 1 80 ? 14.807 7.843 -22.627 1.00 86.38 80 HIS A C 1
ATOM 661 O O . HIS A 1 80 ? 15.584 8.709 -23.014 1.00 86.38 80 HIS A O 1
ATOM 667 N N . LYS A 1 81 ? 14.642 7.600 -21.321 1.00 81.88 81 LYS A N 1
ATOM 668 C CA . LYS A 1 81 ? 15.467 8.245 -20.295 1.00 81.88 81 LYS A CA 1
ATOM 669 C C . LYS A 1 81 ? 16.926 7.789 -20.385 1.00 81.88 81 LYS A C 1
ATOM 671 O O . LYS A 1 81 ? 17.804 8.635 -20.279 1.00 81.88 81 LYS A O 1
ATOM 676 N N . ASN A 1 82 ? 17.177 6.496 -20.586 1.00 77.44 82 ASN A N 1
ATOM 677 C CA . ASN A 1 82 ? 18.534 5.964 -20.719 1.00 77.44 82 ASN A CA 1
ATOM 678 C C . ASN A 1 82 ? 19.221 6.473 -21.994 1.00 77.44 82 ASN A C 1
ATOM 680 O O . ASN A 1 82 ? 20.367 6.903 -21.915 1.00 77.44 82 ASN A O 1
ATOM 684 N N . ASP A 1 83 ? 18.498 6.543 -23.116 1.00 74.81 83 ASP A N 1
ATOM 685 C CA . ASP A 1 83 ? 19.024 7.067 -24.386 1.00 74.81 83 ASP A CA 1
ATOM 686 C C . ASP A 1 83 ? 19.489 8.537 -24.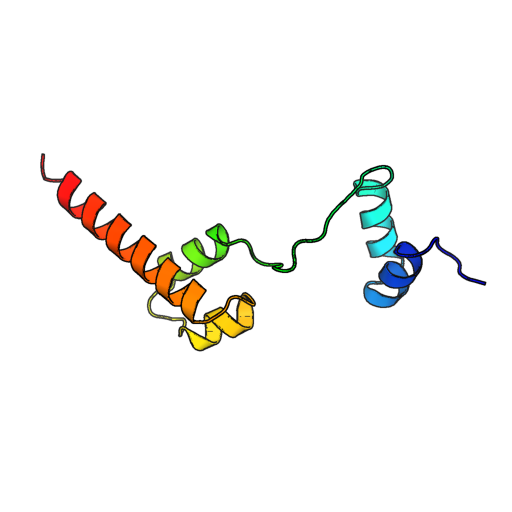268 1.00 74.81 83 ASP A C 1
ATOM 688 O O . ASP A 1 83 ? 20.448 8.941 -24.921 1.00 74.81 83 ASP A O 1
ATOM 692 N N . ILE A 1 84 ? 18.832 9.347 -23.424 1.00 72.38 84 ILE A N 1
ATOM 693 C CA . ILE A 1 84 ? 19.244 10.737 -23.149 1.00 72.38 84 ILE A CA 1
ATOM 694 C C . ILE A 1 84 ? 20.515 10.791 -22.292 1.00 72.38 84 ILE A C 1
ATOM 696 O O . ILE A 1 84 ? 21.342 11.677 -22.495 1.00 72.38 84 ILE A O 1
ATOM 700 N N . VAL A 1 85 ? 20.663 9.887 -21.319 1.00 70.00 85 VAL A N 1
ATOM 701 C CA . VAL A 1 85 ? 21.828 9.866 -20.419 1.00 70.00 85 VAL A CA 1
ATOM 702 C C . VAL A 1 85 ? 23.084 9.441 -21.182 1.00 70.00 85 VAL A C 1
ATOM 704 O O . VAL A 1 85 ? 24.102 10.111 -21.065 1.00 70.00 85 VAL A O 1
ATOM 707 N N . GLU A 1 86 ? 22.999 8.418 -22.038 1.00 64.00 86 GLU A N 1
ATOM 708 C CA . GLU A 1 86 ? 24.140 7.966 -22.854 1.00 64.00 86 GLU A CA 1
ATOM 709 C C . GLU A 1 86 ? 24.630 9.029 -23.855 1.00 64.00 86 GLU A C 1
ATOM 711 O O . GLU A 1 86 ? 25.808 9.056 -24.190 1.00 64.00 86 GLU A O 1
ATOM 716 N N . GLN A 1 87 ? 23.762 9.940 -24.306 1.00 59.38 87 GLN A N 1
ATOM 717 C CA . GLN A 1 87 ? 24.139 11.046 -25.201 1.00 59.38 87 GLN A CA 1
ATOM 718 C C . GLN A 1 87 ? 24.714 12.270 -24.464 1.00 59.38 87 GLN A C 1
ATOM 720 O O . GLN A 1 87 ? 25.243 13.176 -25.106 1.00 59.38 87 GLN A O 1
ATOM 725 N N . GLY A 1 88 ? 24.580 12.331 -23.136 1.00 56.44 88 GLY A N 1
ATOM 726 C CA . GLY A 1 88 ? 25.009 13.462 -22.308 1.00 56.44 88 GLY A CA 1
ATOM 727 C C . GLY A 1 88 ? 26.411 13.333 -21.706 1.00 56.44 88 GLY A C 1
ATOM 728 O O . GLY A 1 88 ? 26.923 14.333 -21.212 1.00 56.44 88 GLY A O 1
ATOM 729 N N . ASP A 1 89 ? 27.022 12.145 -21.759 1.00 52.66 89 ASP A N 1
ATOM 730 C CA . ASP A 1 89 ? 28.344 11.852 -21.176 1.00 52.66 89 ASP A CA 1
ATOM 731 C C . ASP A 1 89 ? 29.519 12.045 -22.170 1.00 52.66 89 ASP A C 1
ATOM 733 O O . ASP A 1 89 ? 30.676 11.837 -21.808 1.00 52.66 89 ASP A O 1
ATOM 737 N N . ASP A 1 90 ? 29.240 12.484 -23.406 1.00 52.56 90 ASP A N 1
ATOM 738 C CA . ASP A 1 90 ? 30.224 12.751 -24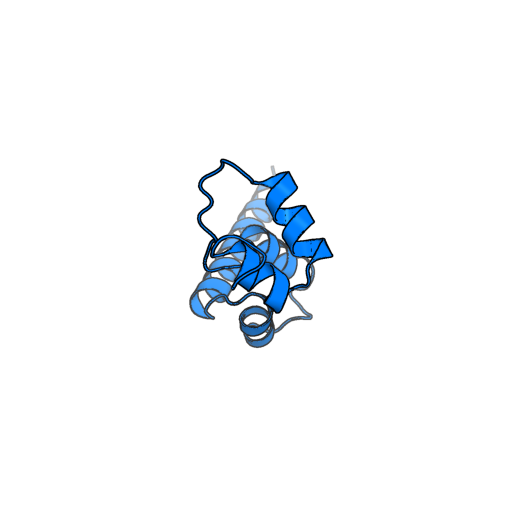.478 1.00 52.56 90 ASP A CA 1
ATOM 739 C C . ASP A 1 90 ? 30.622 14.250 -24.615 1.00 52.56 90 ASP A C 1
ATOM 741 O O . ASP A 1 90 ? 31.171 14.659 -25.645 1.00 52.56 90 ASP A O 1
ATOM 745 N N . LEU A 1 91 ? 30.365 15.095 -23.601 1.00 40.75 91 LEU A N 1
ATOM 746 C CA . LEU A 1 91 ? 30.739 16.528 -23.579 1.00 40.75 91 LEU A CA 1
ATOM 747 C C . LEU A 1 91 ? 31.528 16.946 -22.332 1.00 40.75 91 LEU A C 1
ATOM 749 O O . LEU A 1 91 ? 31.057 16.685 -21.204 1.00 40.75 91 LEU A O 1
#

Foldseek 3Di:
DAPDPDVLSVVCVVVNNVVSVVCCVVAPPHDDDDDPWPDDPVVLLVVCVVCVPPDDLVNSCVVGVDDSVSSVVSNVVSVVVVVVVVVPVPD

Solvent-accessible surface area (backbone atoms only — not comparable to full-atom values): 5632 Å² total; per-residue (Å²): 133,78,94,45,72,68,71,49,35,55,35,24,72,73,68,32,62,70,53,30,50,49,52,45,73,76,44,69,95,60,92,79,81,82,66,95,60,83,54,54,72,67,57,53,49,50,53,47,71,77,35,67,89,79,60,53,69,69,54,50,25,68,77,41,72,45,54,62,71,57,52,52,51,49,53,50,56,50,51,57,52,51,59,54,53,71,68,59,74,82,117

Mean predicted aligned error: 7.6 Å

Radius of gyration: 19.96 Å; Cα contacts (8 Å, |Δi|>4): 46; chains: 1; bounding box: 54×28×44 Å

Sequence (91 aa):
MDKYNGVYQELAELVGEKDAKLIWKSFAGMKINFPMRFISREYVKSMVETDIHKKTIGQLVHETGYSERSIRRMIEEIRHKNDIVEQGDDL

pLDDT: mean 86.32, std 11.93, range [40.75, 97.94]

InterPro domains:
  IPR009057 Homedomain-like superfamily [SSF46689] (6-80)